Protein AF-A0A842KNV4-F1 (afdb_monomer)

Solvent-accessible surface area (backbone atoms only — not comparable to full-atom values): 6464 Å² total; per-residue (Å²): 133,61,66,67,59,55,50,49,50,50,58,54,51,69,73,67,73,81,67,71,77,68,59,54,61,61,69,71,48,55,63,66,62,32,48,55,52,33,52,53,41,50,54,53,61,73,66,63,83,58,53,73,68,56,47,50,53,46,47,54,51,35,55,53,31,52,51,44,41,50,55,50,51,54,52,51,51,52,53,52,53,51,53,40,59,73,71,71,67,80,82,81,77,80,84,79,83,80,84,78,78,92,76,79,133

Mean predicted aligned error: 15.08 Å

Sequence (105 aa):
MSLKRYLLIIIRRKKMDVSSNVENVYQSLTFENALEKLESLVEKLEKGNLTLDESLEVFEEGMKLARVCSNKLSKAESRIEQLIVENGEIRTKPFTEGQFNDGKF

Radius of gyration: 23.05 Å; Cα contacts (8 Å, |Δi|>4): 34; chains: 1; bounding box: 42×74×46 Å

Structure (mmCIF, N/CA/C/O backbone):
data_AF-A0A842KNV4-F1
#
_entry.id   AF-A0A842KNV4-F1
#
loop_
_atom_site.group_PDB
_atom_site.id
_atom_site.type_symbol
_atom_site.label_atom_id
_atom_site.label_alt_id
_atom_site.label_comp_id
_atom_site.label_asym_id
_atom_site.label_entity_id
_atom_site.label_seq_id
_atom_site.pdbx_PDB_ins_code
_atom_site.Cartn_x
_atom_site.Cartn_y
_atom_site.Cartn_z
_atom_site.occupancy
_atom_site.B_iso_or_equiv
_atom_site.auth_seq_id
_atom_site.auth_comp_id
_atom_site.auth_asym_id
_atom_site.auth_atom_id
_atom_site.pdbx_PDB_model_num
ATOM 1 N N . MET A 1 1 ? -20.739 32.586 -26.142 1.00 50.94 1 MET A N 1
ATOM 2 C CA . MET A 1 1 ? -19.904 31.869 -25.149 1.00 50.94 1 MET A CA 1
ATOM 3 C C . MET A 1 1 ? -20.803 31.450 -23.993 1.00 50.94 1 MET A C 1
ATOM 5 O O . MET A 1 1 ? -21.134 32.275 -23.157 1.00 50.94 1 MET A O 1
ATOM 9 N N . SER A 1 2 ? -21.332 30.224 -24.025 1.00 64.81 2 SER A N 1
ATOM 10 C CA . SER A 1 2 ? -22.411 29.811 -23.116 1.00 64.81 2 SER A CA 1
ATOM 11 C C . SER A 1 2 ? -21.911 29.690 -21.674 1.00 64.81 2 SER A C 1
ATOM 13 O O . SER A 1 2 ? -20.877 29.065 -21.437 1.00 64.81 2 SER A O 1
ATOM 15 N N . LEU A 1 3 ? -22.679 30.229 -20.722 1.00 69.81 3 LEU A N 1
ATOM 16 C CA . LEU A 1 3 ? -22.502 30.078 -19.270 1.00 69.81 3 LEU A CA 1
ATOM 17 C C . LEU A 1 3 ? -22.264 28.617 -18.849 1.00 69.81 3 LEU A C 1
ATOM 19 O O . LEU A 1 3 ? -21.548 28.368 -17.885 1.00 69.81 3 LEU A O 1
ATOM 23 N N . LYS A 1 4 ? -22.758 27.646 -19.634 1.00 71.25 4 LYS A N 1
ATOM 24 C CA . LYS A 1 4 ? -22.460 26.215 -19.472 1.00 71.25 4 LYS A CA 1
ATOM 25 C C . LYS A 1 4 ? -20.958 25.901 -19.494 1.00 71.25 4 LYS A C 1
ATOM 27 O O . LYS A 1 4 ? -20.518 25.055 -18.727 1.00 71.25 4 LYS A O 1
ATOM 32 N N . ARG A 1 5 ? -20.158 26.596 -20.315 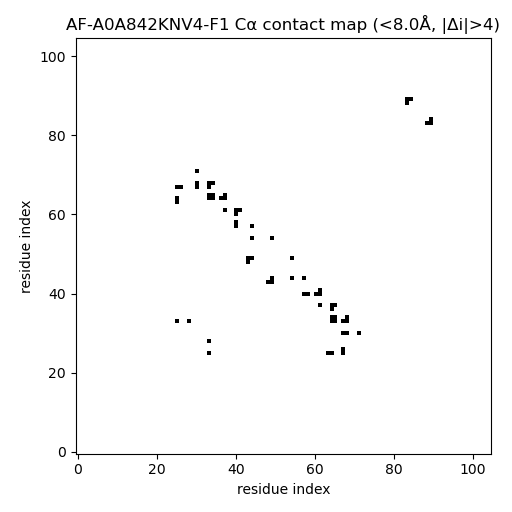1.00 80.38 5 ARG A N 1
ATOM 33 C CA . ARG A 1 5 ? -18.694 26.425 -20.389 1.00 80.38 5 ARG A CA 1
ATOM 34 C C . ARG A 1 5 ? -18.003 27.007 -19.153 1.00 80.38 5 ARG A C 1
ATOM 36 O O . ARG A 1 5 ? -17.055 26.410 -18.662 1.00 80.38 5 ARG A O 1
ATOM 43 N N . TYR A 1 6 ? -18.518 28.116 -18.617 1.00 77.25 6 TYR A N 1
ATOM 44 C CA . TYR A 1 6 ? -18.008 28.741 -17.392 1.00 77.25 6 TYR A CA 1
ATOM 45 C C . TYR A 1 6 ? -18.324 27.891 -16.151 1.00 77.25 6 TYR A C 1
ATOM 47 O O . TYR A 1 6 ? -17.446 27.649 -15.328 1.00 77.25 6 TYR A O 1
ATOM 55 N N . LEU A 1 7 ? -1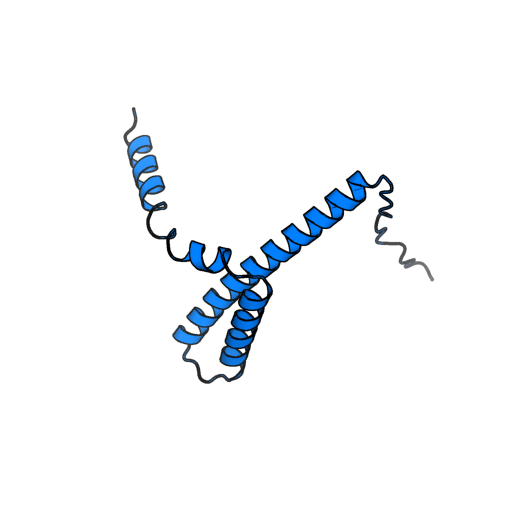9.536 27.330 -16.076 1.00 77.06 7 LEU A N 1
ATOM 56 C CA . LEU A 1 7 ? -19.933 26.368 -15.041 1.00 77.06 7 LEU A CA 1
ATOM 57 C C . LEU A 1 7 ? -19.126 25.065 -15.119 1.00 77.06 7 LEU A C 1
ATOM 59 O O . LEU A 1 7 ? -18.668 24.584 -14.090 1.00 77.06 7 LEU A O 1
ATOM 63 N N . LEU A 1 8 ? -18.872 24.534 -16.321 1.00 73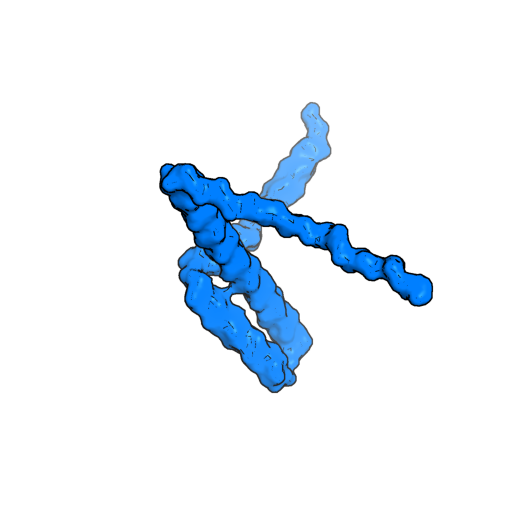.12 8 LEU A N 1
ATOM 64 C CA . LEU A 1 8 ? -17.989 23.376 -16.514 1.00 73.12 8 LEU A CA 1
ATOM 65 C C . LEU A 1 8 ? -16.554 23.662 -16.062 1.00 73.12 8 LEU A C 1
ATOM 67 O O . LEU A 1 8 ? -15.944 22.799 -15.441 1.00 73.12 8 LEU A O 1
ATOM 71 N N . ILE A 1 9 ? -16.026 24.862 -16.321 1.00 74.62 9 ILE A N 1
ATOM 72 C CA . ILE A 1 9 ? -14.704 25.271 -15.833 1.00 74.62 9 ILE A CA 1
ATOM 73 C C . ILE A 1 9 ? -14.709 25.362 -14.305 1.00 74.62 9 ILE A C 1
ATOM 75 O O . ILE A 1 9 ? -13.817 24.797 -13.692 1.00 74.62 9 ILE A O 1
ATOM 79 N N . ILE A 1 10 ? -15.709 25.983 -13.672 1.00 72.81 10 ILE A N 1
ATOM 80 C CA . ILE A 1 10 ? -15.779 26.098 -12.202 1.00 72.81 10 ILE A CA 1
ATOM 81 C C . ILE A 1 10 ? -15.931 24.723 -11.537 1.00 72.81 10 ILE A C 1
ATOM 83 O O . ILE A 1 10 ? -15.213 24.429 -10.583 1.00 72.81 10 ILE A O 1
ATOM 87 N N . ILE A 1 11 ? -16.807 23.856 -12.055 1.00 66.00 11 ILE A N 1
ATOM 88 C CA . ILE A 1 11 ? -17.004 22.494 -11.533 1.00 66.00 11 ILE A CA 1
ATOM 89 C C . ILE A 1 11 ? -15.729 21.659 -11.722 1.00 66.00 11 ILE A C 1
ATOM 91 O O . ILE A 1 11 ? -15.324 20.938 -10.813 1.00 66.00 11 ILE A O 1
ATOM 95 N N . ARG A 1 12 ? -15.045 21.795 -12.866 1.00 70.44 12 ARG A N 1
ATOM 96 C CA . ARG A 1 12 ? -13.778 21.103 -13.148 1.00 70.44 12 ARG A CA 1
ATOM 97 C C . ARG A 1 12 ? -12.602 21.664 -12.338 1.00 70.44 12 ARG A C 1
ATOM 99 O O . ARG A 1 12 ? -11.726 20.893 -11.975 1.00 70.44 12 ARG A O 1
ATOM 106 N N . ARG A 1 13 ? -12.603 22.961 -12.003 1.00 62.22 13 ARG A N 1
ATOM 107 C CA . ARG A 1 13 ? -11.566 23.635 -11.198 1.00 62.22 13 ARG A CA 1
ATOM 108 C C . ARG A 1 13 ? -11.731 23.365 -9.698 1.00 62.22 13 ARG A C 1
ATOM 110 O O . ARG A 1 13 ? -10.740 23.134 -9.023 1.00 62.22 13 ARG A O 1
ATOM 117 N N . LYS A 1 14 ? -12.968 23.293 -9.185 1.00 53.94 14 LYS A N 1
ATOM 118 C CA . LYS A 1 14 ? -13.253 22.952 -7.775 1.00 53.94 14 LYS A CA 1
ATOM 119 C C . LYS A 1 14 ? -12.950 21.482 -7.446 1.00 53.94 14 LYS A C 1
ATOM 121 O O . LYS A 1 14 ? -12.643 21.166 -6.305 1.00 53.94 14 LYS A O 1
ATOM 126 N N . LYS A 1 15 ? -12.967 20.598 -8.452 1.00 51.53 15 LYS A N 1
ATOM 127 C CA . LYS A 1 15 ? -12.544 19.191 -8.332 1.00 51.53 15 LYS A CA 1
ATOM 128 C C . LYS A 1 15 ? -11.014 18.999 -8.367 1.00 51.53 15 LYS A C 1
ATOM 130 O O . LYS A 1 15 ? -10.569 17.862 -8.284 1.00 51.53 15 LYS A O 1
ATOM 135 N N . MET A 1 16 ? -10.226 20.075 -8.508 1.00 51.28 16 MET A N 1
ATOM 136 C CA . MET A 1 16 ? -8.783 20.024 -8.802 1.00 51.28 16 MET A CA 1
ATOM 137 C C . MET A 1 16 ? -7.875 20.668 -7.736 1.00 51.28 16 MET A C 1
ATOM 139 O O . MET A 1 16 ? -6.700 20.847 -8.020 1.00 51.28 16 MET A O 1
ATOM 143 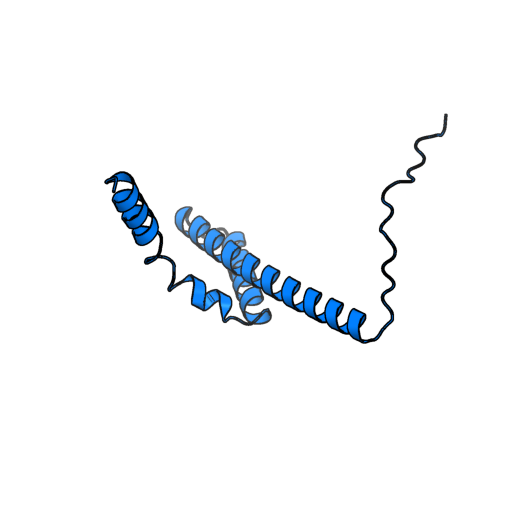N N . ASP A 1 17 ? -8.364 21.007 -6.533 1.00 43.09 17 ASP A N 1
ATOM 144 C CA . ASP A 1 17 ? -7.526 21.753 -5.561 1.00 43.09 17 ASP A CA 1
ATOM 145 C C . ASP A 1 17 ? -7.586 21.281 -4.094 1.00 43.09 17 ASP A C 1
ATOM 147 O O . ASP A 1 17 ? -6.960 21.883 -3.236 1.00 43.09 17 ASP A O 1
ATOM 151 N N . VAL A 1 18 ? -8.298 20.194 -3.763 1.00 49.16 18 VAL A N 1
ATOM 152 C CA . VAL A 1 18 ? -8.409 19.732 -2.353 1.00 49.16 18 VAL A CA 1
ATOM 153 C C . VAL A 1 18 ? -7.852 18.318 -2.118 1.00 49.16 18 VAL A C 1
ATOM 155 O O . VAL A 1 18 ? -7.661 17.915 -0.978 1.00 49.16 18 VAL A O 1
ATOM 158 N N . SER A 1 19 ? -7.499 17.575 -3.175 1.00 49.72 19 SER A N 1
ATOM 159 C CA . SER A 1 19 ? -6.992 16.191 -3.051 1.00 49.72 19 SER A CA 1
ATOM 160 C C . SER A 1 19 ? -5.464 16.060 -3.175 1.00 49.72 19 SER A C 1
ATOM 162 O O . SER A 1 19 ? -4.906 14.997 -2.923 1.00 49.72 19 SER A O 1
ATOM 164 N N . SER A 1 20 ? -4.761 17.127 -3.566 1.00 50.44 20 SER A N 1
ATOM 165 C CA . SER A 1 20 ? -3.389 17.049 -4.094 1.00 50.44 20 SER A CA 1
ATOM 166 C C . SER A 1 20 ? -2.267 16.996 -3.048 1.00 50.44 20 SER A C 1
ATOM 168 O O . SER A 1 20 ? -1.140 16.672 -3.416 1.00 50.44 20 SER A O 1
ATOM 170 N N . ASN A 1 21 ? -2.533 17.260 -1.762 1.00 50.16 21 ASN A N 1
ATOM 171 C CA . ASN A 1 21 ? -1.468 17.291 -0.745 1.00 50.16 21 ASN A CA 1
ATOM 172 C C . ASN A 1 21 ? -1.304 15.970 0.038 1.00 50.16 21 ASN A C 1
ATOM 174 O O . ASN A 1 21 ? -0.220 15.684 0.534 1.00 50.16 21 ASN A O 1
ATOM 178 N N . VAL A 1 22 ? -2.347 15.130 0.115 1.00 54.25 22 VAL A N 1
ATOM 179 C CA . VAL A 1 22 ? -2.307 13.850 0.859 1.00 54.25 22 VAL A CA 1
ATOM 180 C C . VAL A 1 22 ? -1.815 12.693 -0.023 1.00 54.25 22 VAL A C 1
ATOM 182 O O . VAL A 1 22 ? -1.095 11.817 0.446 1.00 54.25 22 VAL A O 1
ATOM 185 N N . GLU A 1 23 ? -2.116 12.707 -1.326 1.00 55.09 23 GLU A N 1
ATOM 186 C CA . GLU A 1 23 ? -1.664 11.669 -2.272 1.00 55.09 23 GLU A CA 1
ATOM 187 C C . GLU A 1 23 ? -0.139 11.662 -2.489 1.00 55.09 23 GLU A C 1
ATOM 189 O O . GLU A 1 23 ? 0.442 10.615 -2.780 1.00 55.09 23 GLU A O 1
ATOM 194 N N . ASN A 1 24 ? 0.529 12.808 -2.316 1.00 59.97 24 ASN A N 1
ATOM 195 C CA . ASN A 1 24 ? 1.954 12.963 -2.614 1.00 59.97 24 ASN A CA 1
ATOM 196 C C . ASN A 1 24 ? 2.863 12.195 -1.632 1.00 59.97 24 ASN A C 1
ATOM 198 O O . ASN A 1 24 ? 3.884 11.640 -2.037 1.00 59.97 24 ASN A O 1
ATOM 202 N N . VAL A 1 25 ? 2.454 12.079 -0.363 1.00 69.06 25 VAL A N 1
ATOM 203 C CA . VAL A 1 25 ? 3.237 11.399 0.686 1.00 69.06 25 VAL A CA 1
ATOM 204 C C . VAL A 1 25 ? 3.302 9.889 0.454 1.00 69.06 25 VAL A C 1
ATOM 206 O O . VAL A 1 25 ? 4.340 9.270 0.660 1.00 69.06 25 VAL A O 1
ATOM 209 N N . TYR A 1 26 ? 2.217 9.276 -0.021 1.00 73.19 26 TYR A N 1
ATOM 210 C CA . TYR A 1 26 ? 2.189 7.833 -0.272 1.00 73.19 26 TYR A CA 1
ATOM 211 C C . TYR A 1 26 ? 3.008 7.445 -1.511 1.00 73.19 26 TYR A C 1
ATOM 213 O O . TYR A 1 26 ? 3.604 6.372 -1.547 1.00 73.19 26 TYR A O 1
ATOM 221 N N . GLN A 1 27 ? 3.096 8.326 -2.512 1.00 75.56 27 GLN A N 1
ATOM 222 C CA . GLN A 1 27 ? 3.887 8.075 -3.724 1.00 75.56 27 GLN A CA 1
ATOM 223 C C . GLN A 1 27 ? 5.404 8.135 -3.480 1.00 75.56 27 GLN A C 1
ATOM 225 O O . GLN A 1 27 ? 6.159 7.489 -4.214 1.00 75.56 27 GLN A O 1
ATOM 230 N N . SER A 1 28 ? 5.854 8.874 -2.459 1.00 81.75 28 SER A N 1
ATOM 231 C CA . SER A 1 28 ? 7.275 9.026 -2.120 1.00 81.75 28 SER A CA 1
ATOM 232 C C . SER A 1 28 ? 7.838 7.908 -1.236 1.00 81.75 28 SER A C 1
ATOM 234 O O . SER A 1 28 ? 9.058 7.781 -1.136 1.00 81.75 28 SER A O 1
ATOM 236 N N . LEU A 1 29 ? 6.988 7.065 -0.636 1.00 90.12 29 LEU A N 1
ATOM 237 C CA . LEU A 1 29 ? 7.429 5.903 0.146 1.00 90.12 29 LEU A CA 1
ATOM 238 C C . LEU A 1 29 ? 8.248 4.934 -0.714 1.00 90.12 29 LEU A C 1
ATOM 240 O O . LEU A 1 29 ? 8.042 4.851 -1.923 1.00 90.12 29 LEU A O 1
ATOM 244 N N . THR A 1 30 ? 9.154 4.168 -0.109 1.00 94.25 30 THR A N 1
ATOM 245 C CA . THR A 1 30 ? 9.751 2.985 -0.753 1.00 94.25 30 THR A CA 1
ATOM 246 C C . THR A 1 30 ? 8.730 1.843 -0.811 1.00 94.25 30 THR A C 1
ATOM 248 O O . THR A 1 30 ? 7.629 1.967 -0.270 1.00 94.25 30 THR A O 1
ATOM 251 N N . PHE A 1 31 ? 9.041 0.756 -1.522 1.00 93.25 31 PHE A N 1
ATOM 252 C CA . PHE A 1 31 ? 8.141 -0.402 -1.565 1.00 93.25 31 PHE A CA 1
ATOM 253 C C . PHE A 1 31 ? 8.025 -1.045 -0.179 1.00 93.25 31 PHE A C 1
ATOM 255 O O . PHE A 1 31 ? 6.922 -1.276 0.304 1.00 93.25 31 PHE A O 1
ATOM 262 N N . GLU A 1 32 ? 9.164 -1.224 0.479 1.00 96.12 32 GLU A N 1
ATOM 263 C CA . GLU A 1 32 ? 9.326 -1.850 1.787 1.00 96.12 32 GLU A CA 1
ATOM 264 C C . GLU A 1 32 ? 8.563 -1.067 2.858 1.00 96.12 32 GLU A C 1
ATOM 266 O O . GLU A 1 32 ? 7.752 -1.638 3.578 1.00 96.12 32 GLU A O 1
ATOM 271 N N . ASN A 1 33 ? 8.715 0.262 2.886 1.00 95.19 33 ASN A N 1
ATOM 272 C CA . ASN A 1 33 ? 8.012 1.108 3.852 1.00 95.19 33 ASN A CA 1
ATOM 273 C C . ASN A 1 33 ? 6.496 1.141 3.604 1.00 95.19 33 ASN A C 1
ATOM 275 O O . ASN A 1 33 ? 5.717 1.329 4.537 1.00 95.19 33 ASN A O 1
ATOM 279 N N . ALA A 1 34 ? 6.058 1.041 2.345 1.00 94.50 34 ALA A N 1
ATOM 280 C CA . ALA A 1 34 ? 4.633 0.984 2.029 1.00 94.50 34 ALA A CA 1
ATOM 281 C C . ALA A 1 34 ? 4.026 -0.365 2.445 1.00 94.50 34 ALA A C 1
ATOM 283 O O . ALA A 1 34 ? 2.911 -0.388 2.967 1.00 94.50 34 ALA A O 1
ATOM 284 N N . LEU A 1 35 ? 4.772 -1.457 2.255 1.00 95.88 35 LEU A N 1
ATOM 285 C CA . LEU A 1 35 ? 4.375 -2.802 2.658 1.00 95.88 35 LEU A CA 1
ATOM 286 C C . LEU A 1 35 ? 4.290 -2.930 4.183 1.00 95.88 35 LEU A C 1
ATOM 288 O O . LEU A 1 35 ? 3.248 -3.330 4.685 1.00 95.88 35 LEU A O 1
ATOM 292 N N . GLU A 1 36 ? 5.314 -2.487 4.915 1.00 97.12 36 GLU A N 1
ATOM 293 C CA . GLU A 1 36 ? 5.337 -2.524 6.386 1.00 97.12 36 GLU A CA 1
ATOM 294 C C . GLU A 1 36 ? 4.149 -1.756 6.993 1.00 97.12 36 GLU A C 1
ATOM 296 O O . GLU A 1 36 ? 3.466 -2.222 7.907 1.00 97.12 36 GLU A O 1
ATOM 301 N N . LYS A 1 37 ? 3.840 -0.573 6.443 1.00 95.38 37 LYS A N 1
ATOM 302 C CA . LYS A 1 37 ? 2.659 0.192 6.864 1.00 95.38 37 LYS A CA 1
ATOM 303 C C . LYS A 1 37 ? 1.360 -0.554 6.577 1.00 95.38 37 LYS A C 1
ATOM 305 O O . LYS A 1 37 ? 0.467 -0.535 7.419 1.00 95.38 37 LYS A O 1
ATOM 310 N N . LEU A 1 38 ? 1.242 -1.185 5.409 1.00 95.06 38 LEU A N 1
ATOM 311 C CA . LEU A 1 38 ? 0.057 -1.955 5.042 1.00 95.06 38 LEU A CA 1
ATOM 312 C C . LEU A 1 38 ? -0.142 -3.144 5.989 1.00 95.06 38 LEU A C 1
ATOM 314 O O . LEU A 1 38 ? -1.251 -3.340 6.477 1.00 95.06 38 LEU A O 1
ATOM 318 N N . GLU A 1 39 ? 0.923 -3.880 6.298 1.00 96.31 39 GLU A N 1
ATOM 319 C CA . GLU A 1 39 ? 0.907 -4.991 7.257 1.00 96.31 39 GLU A CA 1
ATOM 320 C C . GLU A 1 39 ? 0.443 -4.523 8.641 1.00 96.31 39 GLU A C 1
ATOM 322 O O . GLU A 1 39 ? -0.439 -5.138 9.237 1.00 96.31 39 GLU A O 1
ATOM 327 N N . SER A 1 40 ? 0.936 -3.373 9.112 1.00 95.62 40 SER A N 1
ATOM 328 C CA . SER A 1 40 ? 0.490 -2.790 10.382 1.00 95.62 40 SER A CA 1
ATOM 329 C C . SER A 1 40 ? -1.001 -2.424 10.387 1.00 95.62 40 SER A C 1
ATOM 331 O O . SER A 1 40 ? -1.677 -2.586 11.405 1.00 95.62 40 SER A O 1
ATOM 333 N N . LEU A 1 41 ? -1.544 -1.930 9.269 1.00 94.94 41 LEU A N 1
ATOM 334 C CA . LEU A 1 41 ? -2.976 -1.630 9.159 1.00 94.94 41 LEU A CA 1
ATOM 335 C C . LEU A 1 41 ? -3.823 -2.905 9.149 1.00 94.94 41 LEU A C 1
ATOM 337 O O . LEU A 1 41 ? -4.852 -2.948 9.821 1.00 94.94 41 LEU A O 1
ATOM 341 N N . VAL A 1 42 ? -3.379 -3.947 8.442 1.00 94.19 42 VAL A N 1
ATOM 342 C CA . VAL A 1 42 ? -4.040 -5.260 8.452 1.00 94.19 42 VAL A CA 1
ATOM 343 C C . VAL A 1 42 ? -4.054 -5.833 9.867 1.00 94.19 42 VAL A C 1
ATOM 345 O O . VAL A 1 42 ? -5.116 -6.205 10.356 1.00 94.19 42 VAL A O 1
ATOM 348 N N . GLU A 1 43 ? -2.927 -5.787 10.579 1.00 94.50 43 GLU A N 1
ATOM 349 C CA . GLU A 1 43 ? -2.841 -6.258 11.964 1.00 94.50 43 GLU A CA 1
ATOM 350 C C . GLU A 1 43 ? -3.818 -5.504 12.891 1.00 94.50 43 GLU A C 1
ATOM 352 O O . GLU A 1 43 ? -4.420 -6.086 13.795 1.00 94.50 43 GLU A O 1
ATOM 357 N N . LYS A 1 44 ? -4.018 -4.196 12.671 1.00 92.00 44 LYS A N 1
ATOM 358 C CA . LYS A 1 44 ? -5.011 -3.405 13.421 1.00 92.00 44 LYS A CA 1
ATOM 359 C C . LYS A 1 44 ? -6.448 -3.831 13.121 1.00 92.00 44 LYS A C 1
ATOM 361 O O . LYS A 1 44 ? -7.245 -3.894 14.055 1.00 92.00 44 LYS A O 1
ATOM 366 N N . LEU A 1 45 ? -6.772 -4.125 11.860 1.00 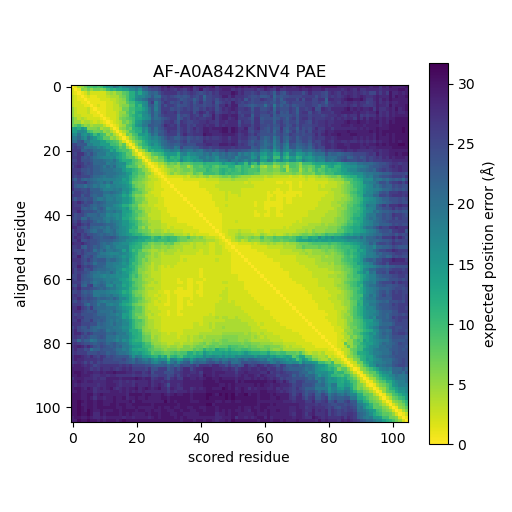91.06 45 LEU A N 1
ATOM 367 C CA . LEU A 1 45 ? -8.093 -4.632 11.471 1.00 91.06 45 LEU A CA 1
ATOM 368 C C . LEU A 1 45 ? -8.356 -6.009 12.090 1.00 91.06 45 LEU A C 1
ATOM 370 O O . LEU A 1 45 ? -9.433 -6.243 12.633 1.00 91.06 45 LEU A O 1
ATOM 374 N N . GLU A 1 46 ? -7.360 -6.895 12.074 1.00 91.75 46 GLU A N 1
ATOM 375 C CA . GLU A 1 46 ? -7.469 -8.252 12.622 1.00 91.75 46 GLU 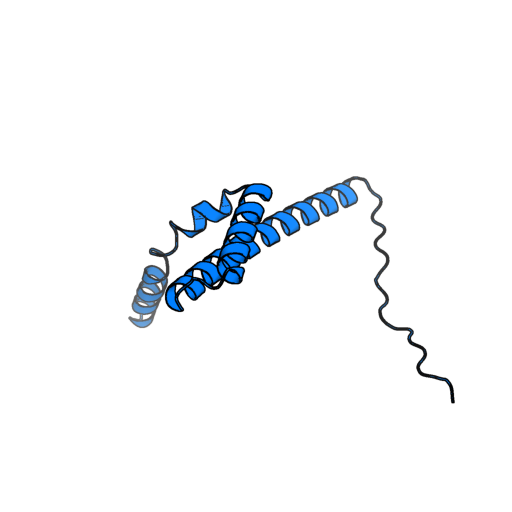A CA 1
ATOM 376 C C . GLU A 1 46 ? -7.616 -8.274 14.148 1.00 91.75 46 GLU A C 1
ATOM 378 O O . GLU A 1 46 ? -8.299 -9.143 14.690 1.00 91.75 46 GLU A O 1
ATOM 383 N N . LYS A 1 47 ? -7.035 -7.294 14.854 1.00 92.38 47 LYS A N 1
ATOM 384 C CA . LYS A 1 47 ? -7.201 -7.146 16.311 1.00 92.38 47 LYS A CA 1
ATOM 385 C C . LYS A 1 47 ? -8.642 -6.849 16.731 1.00 92.38 47 LYS A C 1
ATOM 387 O O . LYS A 1 47 ? -8.972 -7.085 17.888 1.00 92.38 47 LYS A O 1
ATOM 392 N N . GLY A 1 48 ? -9.485 -6.323 15.837 1.00 85.62 48 GLY A N 1
ATOM 393 C CA . GLY A 1 48 ? -10.928 -6.174 16.070 1.00 85.62 48 GLY A CA 1
ATOM 394 C C . GLY A 1 48 ? -11.342 -5.156 17.143 1.00 85.62 48 GLY A C 1
ATOM 395 O O . GLY A 1 48 ? -12.511 -5.108 17.510 1.00 85.62 48 GLY A O 1
ATOM 396 N N . ASN A 1 49 ? -10.416 -4.326 17.633 1.00 90.62 49 ASN A N 1
ATOM 397 C CA . ASN A 1 49 ? -10.672 -3.316 18.672 1.00 90.62 49 ASN A CA 1
ATOM 398 C C . ASN A 1 49 ? -10.980 -1.919 18.099 1.00 90.62 49 ASN A C 1
ATOM 400 O O . ASN A 1 49 ? -10.812 -0.921 18.796 1.00 90.62 49 ASN A O 1
ATOM 404 N N . LEU A 1 50 ? -11.382 -1.845 16.829 1.00 92.12 50 LEU A N 1
ATOM 405 C CA . LEU A 1 50 ? -11.696 -0.600 16.133 1.00 92.12 50 LEU A CA 1
ATOM 406 C C . LEU A 1 50 ? -13.208 -0.387 16.092 1.00 92.12 50 LEU A C 1
ATOM 408 O O . LEU A 1 50 ? -13.986 -1.323 15.902 1.00 92.12 50 LEU A O 1
ATOM 412 N N . THR A 1 51 ? -13.628 0.864 16.219 1.00 95.50 51 THR A N 1
ATOM 413 C CA . THR A 1 51 ? -14.988 1.272 15.866 1.00 95.50 51 THR A CA 1
ATOM 414 C C . THR A 1 51 ? -15.216 1.140 14.356 1.00 95.50 51 THR A C 1
ATOM 416 O O . THR A 1 51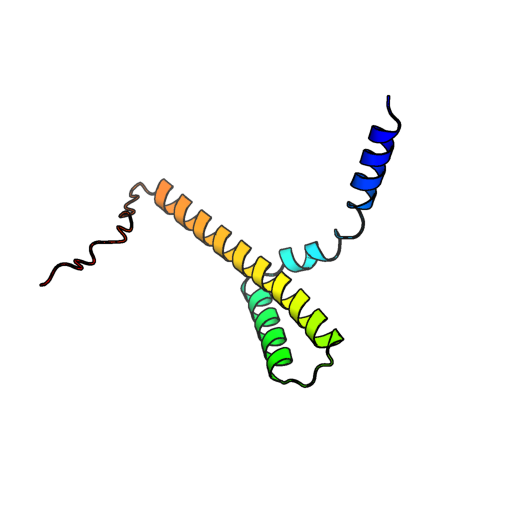 ? -14.281 0.948 13.574 1.00 95.50 51 THR A O 1
ATOM 419 N N . LEU A 1 52 ? -16.475 1.229 13.918 1.00 92.94 52 LEU A N 1
ATOM 420 C CA . LEU A 1 52 ? -16.812 1.164 12.494 1.00 92.94 52 LEU A CA 1
ATOM 421 C C . LEU A 1 52 ? -16.113 2.272 11.691 1.00 92.94 52 LEU A C 1
ATOM 423 O O . LEU A 1 52 ? -15.543 1.985 10.642 1.00 92.94 52 LEU A O 1
ATOM 427 N N . ASP A 1 53 ? -16.124 3.503 12.202 1.00 93.94 53 ASP A N 1
ATOM 428 C CA . ASP A 1 53 ? -15.511 4.652 11.529 1.00 93.94 53 ASP A CA 1
ATOM 429 C C . ASP A 1 53 ? -13.988 4.481 11.425 1.00 93.94 53 ASP A C 1
ATOM 431 O O . ASP A 1 53 ? -13.426 4.607 10.339 1.00 93.94 53 ASP A O 1
ATOM 435 N N . GLU A 1 54 ? -13.323 4.065 12.507 1.00 92.81 54 GLU A N 1
ATOM 436 C CA . GLU A 1 54 ? -11.882 3.769 12.491 1.00 92.81 54 GLU A CA 1
ATOM 437 C C . GLU A 1 54 ? -11.539 2.612 11.541 1.00 92.81 54 GLU A C 1
ATOM 439 O O . GLU A 1 54 ? -10.527 2.649 10.842 1.00 92.81 54 GLU A O 1
ATOM 444 N N . SER A 1 55 ? -12.388 1.583 11.477 1.00 93.06 55 SER A N 1
ATOM 445 C CA . SER A 1 55 ? -12.199 0.457 10.554 1.00 93.06 55 SER A CA 1
ATOM 446 C C . SER A 1 55 ? -12.274 0.911 9.095 1.00 93.06 55 SER A C 1
ATOM 448 O O . SER A 1 55 ? -11.500 0.438 8.262 1.00 93.06 55 SER A O 1
ATOM 450 N N . LEU A 1 56 ? -13.179 1.846 8.781 1.00 94.31 56 LEU A N 1
ATOM 451 C CA . LEU A 1 56 ? -13.299 2.433 7.447 1.00 94.31 56 LEU A CA 1
ATOM 452 C C . LEU A 1 56 ? -12.078 3.290 7.100 1.00 94.31 56 LEU A C 1
ATOM 454 O O . LEU A 1 56 ? -11.548 3.161 5.997 1.00 94.31 56 LEU A O 1
ATOM 458 N N . GLU A 1 57 ? -11.584 4.102 8.035 1.00 94.19 57 GLU A N 1
ATOM 459 C CA . GLU A 1 57 ? -10.373 4.907 7.832 1.00 94.19 57 GLU A CA 1
ATOM 460 C C . GLU A 1 57 ? -9.139 4.032 7.567 1.00 94.19 57 GLU A C 1
ATOM 462 O O . GLU A 1 57 ? -8.412 4.245 6.590 1.00 94.19 57 GLU A O 1
ATOM 467 N N . VAL A 1 58 ? -8.932 3.000 8.391 1.00 93.38 58 VAL A N 1
ATOM 468 C CA . VAL A 1 58 ? -7.827 2.042 8.239 1.00 93.38 58 VAL A CA 1
ATOM 469 C C . VAL A 1 58 ? -7.928 1.296 6.907 1.00 93.38 58 VAL A C 1
ATOM 471 O O . VAL A 1 58 ? -6.920 1.106 6.222 1.00 93.38 58 VAL A O 1
ATOM 474 N N . PHE A 1 59 ? -9.138 0.913 6.496 1.00 91.19 59 PHE A N 1
ATOM 475 C CA . PHE A 1 59 ? -9.371 0.273 5.205 1.00 91.19 59 PHE A CA 1
ATOM 476 C C . PHE A 1 59 ? -9.038 1.200 4.026 1.00 91.19 59 PHE A C 1
ATOM 478 O O . PHE A 1 59 ? -8.345 0.790 3.090 1.00 91.19 59 PHE A O 1
ATOM 485 N N . GLU A 1 60 ? -9.487 2.457 4.059 1.00 93.12 60 GLU A N 1
ATOM 486 C CA . GLU A 1 60 ? -9.176 3.437 3.015 1.00 93.12 60 GLU A CA 1
ATOM 487 C C . GLU A 1 60 ? -7.670 3.687 2.887 1.00 93.12 60 GLU A C 1
ATOM 489 O O . GLU A 1 60 ? -7.145 3.789 1.771 1.00 93.12 60 GLU A O 1
ATOM 494 N N . GLU A 1 61 ? -6.962 3.780 4.013 1.00 93.38 61 GLU A N 1
ATOM 495 C CA . GLU A 1 61 ? -5.509 3.925 4.018 1.00 93.38 61 GLU A CA 1
ATOM 496 C C . GLU A 1 61 ? -4.813 2.672 3.467 1.00 93.38 61 GLU A C 1
ATOM 498 O O . GLU A 1 61 ? -3.942 2.781 2.596 1.00 93.38 61 GLU A O 1
ATOM 503 N N . GLY A 1 62 ? -5.254 1.483 3.884 1.00 94.12 62 GLY A N 1
ATOM 504 C CA . GLY A 1 62 ? -4.752 0.210 3.369 1.00 94.12 62 GLY A CA 1
ATOM 505 C C . GLY A 1 62 ? -4.905 0.105 1.850 1.00 94.12 62 GLY A C 1
ATOM 506 O O . GLY A 1 62 ? -3.957 -0.241 1.144 1.00 94.12 62 GLY A O 1
ATOM 507 N N . MET A 1 63 ? -6.054 0.518 1.308 1.00 94.06 63 MET A N 1
ATOM 508 C CA . MET A 1 63 ? -6.294 0.553 -0.139 1.00 94.06 63 MET A CA 1
ATOM 509 C C . MET A 1 63 ? -5.346 1.505 -0.882 1.00 94.06 63 MET A C 1
ATOM 511 O O . MET A 1 63 ? -4.924 1.210 -2.006 1.00 94.06 63 MET A O 1
ATOM 515 N N . LYS A 1 64 ? -4.988 2.648 -0.283 1.00 92.88 64 LYS A N 1
ATOM 516 C CA . LYS A 1 64 ? -4.009 3.580 -0.869 1.00 92.88 64 LYS A CA 1
ATOM 517 C C . LYS A 1 64 ? -2.614 2.956 -0.895 1.00 92.88 64 LYS A C 1
ATOM 519 O O . LYS A 1 64 ? -1.967 2.992 -1.941 1.00 92.88 64 LYS A O 1
ATOM 524 N N . LEU A 1 65 ? -2.175 2.346 0.205 1.00 94.38 65 LEU A N 1
ATOM 525 C CA . LEU A 1 65 ? -0.873 1.676 0.294 1.00 94.38 65 LEU A CA 1
ATOM 526 C C . LEU A 1 65 ? -0.774 0.486 -0.668 1.00 94.38 65 LEU A C 1
ATOM 528 O O . LEU A 1 65 ? 0.200 0.394 -1.413 1.00 94.38 65 LEU A O 1
ATOM 532 N N . ALA A 1 66 ? -1.814 -0.346 -0.759 1.00 93.06 66 ALA A N 1
ATOM 533 C CA . ALA A 1 66 ? -1.867 -1.460 -1.706 1.00 93.06 66 ALA A CA 1
ATOM 534 C C . ALA A 1 66 ? -1.691 -0.992 -3.163 1.00 93.06 66 ALA A C 1
ATOM 536 O O . ALA A 1 66 ? -0.923 -1.582 -3.928 1.00 93.06 66 ALA A O 1
ATOM 537 N N . ARG A 1 67 ? -2.331 0.125 -3.543 1.00 92.94 67 ARG A N 1
ATOM 538 C CA . ARG A 1 67 ? -2.133 0.746 -4.866 1.00 92.94 67 ARG A CA 1
ATOM 539 C C . ARG A 1 67 ? -0.699 1.228 -5.069 1.00 92.94 67 ARG A C 1
ATOM 541 O O . ARG A 1 67 ? -0.165 1.085 -6.165 1.00 92.94 67 ARG A O 1
ATOM 548 N N . VAL A 1 68 ? -0.064 1.803 -4.049 1.00 92.06 68 VAL A N 1
ATOM 549 C CA . VAL A 1 68 ? 1.349 2.214 -4.126 1.00 92.06 68 VAL A CA 1
ATOM 550 C C . VAL A 1 68 ? 2.257 1.008 -4.348 1.00 92.06 68 VAL A C 1
ATOM 552 O O . VAL A 1 68 ? 3.093 1.054 -5.252 1.00 92.06 68 VAL A O 1
ATOM 555 N N . CYS A 1 69 ? 2.078 -0.067 -3.578 1.00 94.00 69 CYS A N 1
ATOM 556 C CA . CYS A 1 69 ? 2.843 -1.304 -3.725 1.00 94.00 69 CYS A CA 1
ATOM 557 C C . CYS A 1 69 ? 2.690 -1.886 -5.134 1.00 94.00 69 CYS A C 1
ATOM 559 O O . CYS A 1 69 ? 3.693 -2.111 -5.810 1.00 94.00 69 CYS A O 1
ATOM 561 N N . SER A 1 70 ? 1.450 -2.029 -5.615 1.00 93.31 70 SER A N 1
ATOM 562 C CA . SER A 1 70 ? 1.159 -2.513 -6.970 1.00 93.31 70 SER A CA 1
ATOM 563 C C . SER A 1 70 ? 1.836 -1.655 -8.044 1.00 93.31 70 SER A C 1
ATOM 565 O O . SER A 1 70 ? 2.564 -2.180 -8.880 1.00 93.31 70 SER A O 1
ATOM 567 N N . ASN A 1 71 ? 1.709 -0.327 -7.967 1.00 92.88 71 ASN A N 1
ATOM 568 C CA . ASN A 1 71 ? 2.344 0.580 -8.926 1.00 92.88 71 ASN A CA 1
ATOM 569 C C . ASN A 1 71 ? 3.875 0.467 -8.940 1.00 92.88 71 ASN A C 1
ATOM 571 O O . ASN A 1 71 ? 4.500 0.660 -9.983 1.00 92.88 71 ASN A O 1
ATOM 575 N N . LYS A 1 72 ? 4.502 0.214 -7.787 1.00 92.12 72 LYS A N 1
ATOM 576 C CA . LYS A 1 72 ? 5.956 0.027 -7.704 1.00 92.12 72 LYS A CA 1
ATOM 577 C C . LYS A 1 72 ? 6.389 -1.299 -8.315 1.00 92.12 72 LYS A C 1
ATOM 579 O O . LYS A 1 72 ? 7.362 -1.299 -9.065 1.00 92.12 72 LYS A O 1
ATOM 584 N N . LEU A 1 73 ? 5.653 -2.378 -8.050 1.00 94.69 73 LEU A N 1
ATOM 585 C CA . LEU A 1 73 ? 5.906 -3.684 -8.659 1.00 94.69 73 LEU A CA 1
ATOM 586 C C . LEU A 1 73 ? 5.757 -3.623 -10.180 1.00 94.69 73 LEU A C 1
ATOM 588 O O . LEU A 1 73 ? 6.700 -3.973 -10.879 1.00 94.69 73 LEU A O 1
ATOM 592 N N . SER A 1 74 ? 4.675 -3.039 -10.702 1.00 93.19 74 SER A N 1
ATOM 593 C CA . SER A 1 74 ? 4.487 -2.899 -12.154 1.00 93.19 74 SER A CA 1
ATOM 594 C C . SER A 1 74 ? 5.590 -2.069 -12.823 1.00 93.19 74 SER A C 1
ATOM 596 O O . SER A 1 74 ? 6.010 -2.361 -13.941 1.00 93.19 74 SER A O 1
ATOM 598 N N . LYS A 1 75 ? 6.115 -1.040 -12.143 1.00 92.00 75 LYS A N 1
ATOM 599 C CA . LYS A 1 75 ? 7.279 -0.283 -12.640 1.00 92.00 75 LYS A CA 1
ATOM 600 C C . LYS A 1 75 ? 8.553 -1.128 -12.662 1.00 92.00 75 LYS A C 1
ATOM 602 O O . LYS A 1 75 ? 9.356 -0.977 -13.579 1.00 92.00 75 LYS A O 1
ATOM 607 N N . ALA A 1 76 ? 8.758 -1.977 -11.656 1.00 91.00 76 ALA A N 1
ATOM 608 C CA . ALA A 1 76 ? 9.900 -2.883 -11.609 1.00 91.00 76 ALA A CA 1
ATOM 609 C C . ALA A 1 76 ? 9.810 -3.950 -12.712 1.00 91.00 76 ALA A C 1
ATOM 611 O O . ALA A 1 76 ? 10.784 -4.145 -13.435 1.00 91.00 76 ALA A O 1
ATOM 612 N N . GLU A 1 77 ? 8.637 -4.560 -12.894 1.00 90.94 77 GLU A N 1
ATOM 613 C CA . GLU A 1 77 ? 8.342 -5.517 -13.969 1.00 90.94 77 GLU A CA 1
ATOM 614 C C . GLU A 1 77 ? 8.621 -4.912 -15.348 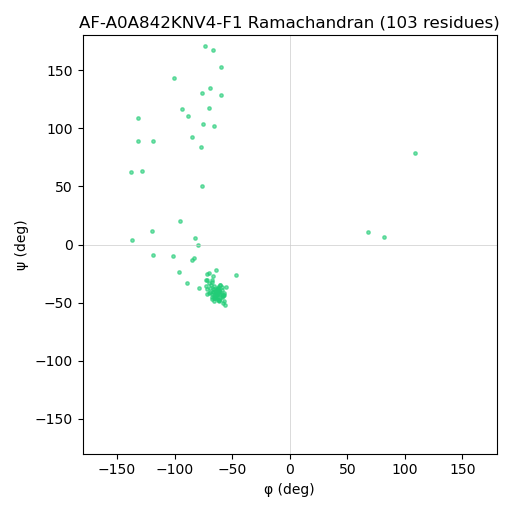1.00 90.94 77 GLU A C 1
ATOM 616 O O . GLU A 1 77 ? 9.423 -5.454 -16.104 1.00 90.94 77 GLU A O 1
ATOM 621 N N . SER A 1 78 ? 8.067 -3.728 -15.637 1.00 91.06 78 SER A N 1
ATOM 622 C CA . SER A 1 78 ? 8.291 -3.044 -16.916 1.00 91.06 78 SER A CA 1
ATOM 623 C C . SER A 1 78 ? 9.774 -2.766 -17.174 1.00 91.06 78 SER A C 1
ATOM 625 O O . SER A 1 78 ? 10.258 -2.940 -18.292 1.00 91.06 78 SER A O 1
ATOM 627 N N . ARG A 1 79 ? 10.533 -2.390 -16.137 1.00 87.75 79 ARG A N 1
ATOM 628 C CA . ARG A 1 79 ? 11.978 -2.168 -16.266 1.00 87.75 79 ARG A CA 1
ATOM 629 C C . ARG A 1 79 ? 12.731 -3.460 -16.588 1.00 87.75 79 ARG A C 1
ATOM 631 O O . ARG A 1 79 ? 13.675 -3.422 -17.370 1.00 87.75 79 ARG A O 1
ATOM 638 N N . ILE A 1 80 ? 12.335 -4.587 -15.997 1.00 85.88 80 ILE A N 1
ATOM 639 C CA . ILE A 1 80 ? 12.920 -5.901 -16.300 1.00 85.88 80 ILE A CA 1
ATOM 640 C C . ILE A 1 80 ? 12.614 -6.292 -17.749 1.00 85.88 80 ILE A C 1
ATOM 642 O O . ILE A 1 80 ? 13.525 -6.690 -18.472 1.00 85.88 80 ILE A O 1
ATOM 646 N N . GLU A 1 81 ? 11.368 -6.128 -18.195 1.00 84.00 81 GLU A N 1
ATOM 647 C CA . GLU A 1 81 ? 10.968 -6.408 -19.579 1.00 84.00 81 GLU A CA 1
ATOM 648 C C . GLU A 1 81 ? 11.784 -5.589 -20.585 1.00 84.00 81 GLU A C 1
ATOM 650 O O . GLU A 1 81 ? 12.291 -6.143 -21.560 1.00 84.00 81 GLU A O 1
ATOM 655 N N . GLN A 1 82 ? 11.981 -4.293 -20.323 1.00 81.38 82 GLN A N 1
ATOM 656 C CA . GLN A 1 82 ? 12.805 -3.427 -21.171 1.00 81.38 82 GLN A CA 1
ATOM 657 C C . GLN A 1 82 ? 14.260 -3.911 -21.262 1.00 81.38 82 GLN A C 1
ATOM 659 O O . GLN A 1 82 ? 14.810 -3.970 -22.358 1.00 81.38 82 GLN A O 1
ATOM 664 N N . LEU A 1 83 ? 14.867 -4.330 -20.146 1.00 78.62 83 LEU A N 1
ATOM 665 C CA . LEU A 1 83 ? 16.237 -4.862 -20.142 1.00 78.62 83 LEU A CA 1
ATOM 666 C C . LEU A 1 83 ? 16.363 -6.186 -20.919 1.00 78.62 83 LEU A C 1
ATOM 668 O O . LEU A 1 83 ? 17.370 -6.418 -21.585 1.00 78.62 83 LEU A O 1
ATOM 672 N N . ILE A 1 84 ? 15.347 -7.054 -20.862 1.00 77.44 84 ILE A N 1
ATOM 673 C CA . ILE A 1 84 ? 15.312 -8.307 -21.640 1.00 77.44 84 ILE A CA 1
ATOM 674 C C . ILE A 1 84 ? 15.208 -8.008 -23.142 1.00 77.44 84 ILE A C 1
ATOM 676 O O . ILE A 1 84 ? 15.884 -8.653 -23.945 1.00 77.44 84 ILE A O 1
ATOM 680 N N . VAL A 1 85 ? 14.392 -7.018 -23.522 1.00 69.56 85 VAL A N 1
ATOM 681 C CA . VAL A 1 85 ? 14.258 -6.556 -24.913 1.00 69.56 85 VAL A CA 1
ATOM 682 C C . VAL A 1 85 ? 15.591 -6.015 -25.441 1.00 69.56 85 VAL A C 1
ATOM 684 O O . VAL A 1 85 ? 15.976 -6.340 -26.563 1.00 69.56 85 VAL A O 1
ATOM 687 N N . GLU A 1 86 ? 16.317 -5.235 -24.636 1.00 63.12 86 GLU A N 1
ATOM 688 C CA . GLU A 1 86 ? 17.616 -4.654 -25.009 1.00 63.12 86 GLU A CA 1
ATOM 689 C C . GLU A 1 86 ? 18.731 -5.706 -25.159 1.00 63.12 86 GLU A C 1
ATOM 691 O O . GLU A 1 86 ? 19.562 -5.588 -26.059 1.00 63.12 86 GLU A O 1
ATOM 696 N N . ASN A 1 87 ? 18.723 -6.769 -24.346 1.00 63.84 87 ASN A N 1
ATOM 697 C CA . ASN A 1 87 ? 19.721 -7.847 -24.403 1.00 63.84 87 ASN A CA 1
ATOM 698 C C . ASN A 1 87 ? 19.456 -8.920 -25.482 1.00 63.84 87 ASN A C 1
ATOM 700 O O . ASN A 1 87 ? 20.206 -9.892 -25.575 1.00 63.84 87 ASN A O 1
ATOM 704 N N . GLY A 1 88 ? 18.439 -8.743 -26.333 1.00 56.06 88 GLY A N 1
ATOM 705 C CA . GLY A 1 88 ? 18.365 -9.417 -27.634 1.00 56.06 88 GLY A CA 1
ATOM 706 C C . GLY A 1 88 ? 17.835 -10.857 -27.671 1.00 56.06 88 GLY A C 1
ATOM 707 O O . GLY A 1 88 ? 17.808 -11.439 -28.752 1.00 56.06 88 GLY A O 1
ATOM 708 N N . GLU A 1 89 ? 17.339 -11.430 -26.570 1.00 60.41 89 GLU A N 1
ATOM 709 C CA . GLU A 1 89 ? 16.594 -12.701 -26.606 1.00 60.41 89 GLU A CA 1
ATOM 710 C C . GLU A 1 89 ? 15.281 -12.620 -25.812 1.00 60.41 89 GLU A C 1
ATOM 712 O O . GLU A 1 89 ? 15.203 -12.979 -24.638 1.00 60.41 89 GLU A O 1
ATOM 717 N N . ILE A 1 90 ? 14.200 -12.204 -26.480 1.00 55.75 90 ILE A N 1
ATOM 718 C CA . ILE A 1 90 ? 12.837 -12.351 -25.955 1.00 55.75 90 ILE A CA 1
ATOM 719 C C . ILE A 1 90 ? 12.308 -13.721 -26.382 1.00 55.75 90 ILE A C 1
ATOM 721 O O . ILE A 1 90 ? 12.011 -13.951 -27.555 1.00 55.75 90 ILE A O 1
ATOM 725 N N . ARG A 1 91 ? 12.140 -14.636 -25.425 1.00 56.50 91 ARG A N 1
ATOM 726 C CA . ARG A 1 91 ? 11.315 -15.839 -25.602 1.00 56.50 91 ARG A CA 1
ATOM 727 C C . ARG A 1 91 ? 10.175 -15.818 -24.600 1.00 56.50 91 ARG A C 1
ATOM 729 O O . ARG A 1 91 ? 10.286 -16.378 -23.515 1.00 56.50 91 ARG A O 1
ATOM 736 N N . THR A 1 92 ? 9.054 -15.221 -24.979 1.00 57.28 92 THR A N 1
ATOM 737 C CA . THR A 1 92 ? 7.781 -15.465 -24.300 1.00 57.28 92 THR A CA 1
ATOM 738 C C . THR A 1 92 ? 7.061 -16.585 -25.047 1.00 57.28 92 THR A C 1
ATOM 740 O O . THR A 1 92 ? 6.750 -16.476 -26.232 1.00 57.28 92 THR A O 1
ATOM 743 N N . LYS A 1 93 ? 6.846 -17.722 -24.375 1.00 50.16 93 LYS A N 1
ATOM 744 C CA . LYS A 1 93 ? 5.901 -18.724 -24.880 1.00 50.16 93 LYS A CA 1
ATOM 745 C C . LYS A 1 93 ? 4.492 -18.200 -24.593 1.00 50.16 93 LYS A C 1
ATOM 747 O O . LYS A 1 93 ? 4.243 -17.824 -23.448 1.00 50.16 93 LYS A O 1
ATOM 752 N N . PRO A 1 94 ? 3.575 -18.176 -25.575 1.00 60.75 94 PRO A N 1
ATOM 753 C CA . PRO A 1 94 ? 2.182 -17.876 -25.293 1.00 60.75 94 PRO A CA 1
ATOM 754 C C . PRO A 1 94 ? 1.650 -18.912 -24.302 1.00 60.75 94 PRO A C 1
ATOM 756 O O . PRO A 1 94 ? 1.809 -20.120 -24.506 1.00 60.75 94 PRO A O 1
ATOM 759 N N . PHE A 1 95 ? 1.034 -18.437 -23.223 1.00 57.75 95 PHE A N 1
ATOM 760 C CA . PHE A 1 95 ? 0.245 -19.287 -22.348 1.00 57.75 95 PHE A CA 1
ATOM 761 C C . PHE A 1 95 ? -0.962 -19.771 -23.156 1.00 57.75 95 PHE A C 1
ATOM 763 O O . PHE A 1 95 ? -1.883 -19.013 -23.446 1.00 57.75 95 PHE A O 1
ATOM 770 N N . THR A 1 96 ? -0.895 -21.015 -23.623 1.00 55.47 96 THR A N 1
ATOM 771 C CA . THR A 1 96 ? -2.021 -21.690 -24.265 1.00 55.47 96 THR A CA 1
ATOM 772 C C . THR A 1 96 ? -2.862 -22.301 -23.158 1.00 55.47 96 THR A C 1
ATOM 774 O O . THR A 1 96 ? -2.607 -23.403 -22.681 1.00 55.47 96 THR A O 1
ATOM 777 N N . GLU A 1 97 ? -3.848 -21.536 -22.709 1.00 55.53 97 GLU A N 1
ATOM 778 C CA . GLU A 1 97 ? -4.940 -22.040 -21.889 1.00 55.53 97 GLU A CA 1
ATOM 779 C C . GLU A 1 97 ? -5.828 -22.933 -22.777 1.00 55.53 97 GLU A C 1
ATOM 781 O O . GLU A 1 97 ? -6.392 -22.467 -23.766 1.00 55.53 97 GLU A O 1
ATOM 786 N N . GLY A 1 98 ? -5.930 -24.226 -22.448 1.00 52.91 98 GLY A N 1
ATOM 787 C CA . GLY A 1 98 ? -7.000 -25.095 -22.954 1.00 52.91 98 GLY A CA 1
ATOM 788 C C . GLY A 1 98 ? -6.612 -26.162 -23.985 1.00 52.91 98 GLY A C 1
ATOM 789 O O . GLY A 1 98 ? -6.952 -26.061 -25.159 1.00 52.91 98 GLY A O 1
ATOM 790 N N . GLN A 1 99 ? -6.039 -27.271 -23.515 1.00 50.47 99 GLN A N 1
ATOM 791 C CA . GLN A 1 99 ? -6.435 -28.604 -23.995 1.00 50.47 99 GLN A CA 1
ATOM 792 C C . GLN A 1 99 ? -6.758 -29.487 -22.784 1.00 50.47 99 GLN A C 1
ATOM 794 O O . GLN A 1 99 ? -6.087 -30.481 -22.514 1.00 50.47 99 GLN A O 1
ATOM 799 N N . PHE A 1 100 ? -7.787 -29.102 -22.024 1.00 50.81 100 PHE A N 1
ATOM 800 C CA . PHE A 1 100 ? -8.516 -30.074 -21.214 1.00 50.81 100 PHE A CA 1
ATOM 801 C C . PHE A 1 100 ? -9.390 -30.867 -22.183 1.00 50.81 100 PHE A C 1
ATOM 803 O O . PHE A 1 100 ? -10.340 -30.356 -22.771 1.00 50.81 100 PHE A O 1
ATOM 810 N N . ASN A 1 101 ? -8.949 -32.086 -22.466 1.00 53.25 101 ASN A N 1
ATOM 811 C CA . ASN A 1 101 ? -9.630 -33.012 -23.349 1.00 53.25 101 ASN A CA 1
ATOM 812 C C . ASN A 1 101 ? -10.818 -33.612 -22.582 1.00 53.25 101 ASN A C 1
ATOM 814 O O . ASN A 1 101 ? -10.697 -34.691 -22.002 1.00 53.25 101 ASN A O 1
ATOM 818 N N . ASP A 1 102 ? -11.951 -32.910 -22.562 1.00 55.75 102 ASP A N 1
ATOM 819 C CA . ASP A 1 102 ? -13.216 -33.378 -21.971 1.00 55.75 102 ASP A CA 1
ATOM 820 C C . ASP A 1 102 ? -13.910 -34.400 -22.892 1.00 55.75 102 ASP A C 1
ATOM 822 O O . ASP A 1 102 ? -15.078 -34.282 -23.258 1.00 55.75 102 ASP A O 1
ATOM 826 N N . GLY A 1 103 ? -13.155 -35.405 -23.328 1.00 53.25 103 GLY A N 1
ATOM 827 C CA . GLY A 1 103 ? -13.552 -36.349 -24.362 1.00 53.25 103 GLY A CA 1
ATOM 828 C C . GLY A 1 103 ? -13.159 -37.774 -24.016 1.00 53.25 103 GLY A C 1
ATOM 829 O O . GLY A 1 103 ? -12.381 -38.394 -24.741 1.00 53.25 103 GLY A O 1
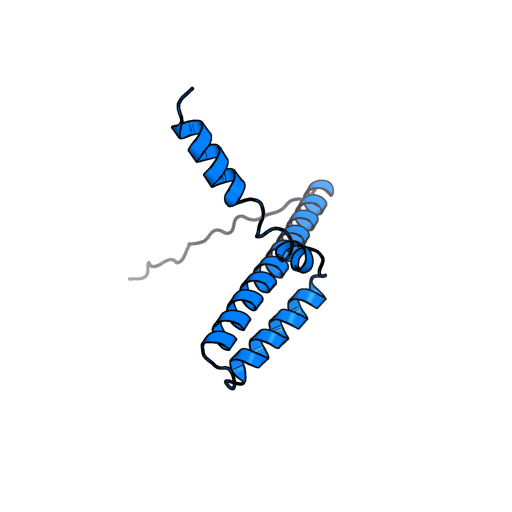ATOM 830 N N . LYS A 1 104 ? -13.707 -38.318 -22.925 1.00 46.22 104 LYS A N 1
ATOM 831 C CA . LYS A 1 104 ? -13.784 -39.771 -22.760 1.00 46.22 104 LYS A CA 1
ATOM 832 C C . LYS A 1 104 ? -15.190 -40.186 -22.328 1.00 46.22 104 LYS A C 1
ATOM 834 O O . LYS A 1 104 ? -15.621 -39.880 -21.221 1.00 46.22 104 LYS A O 1
ATOM 839 N N . PHE A 1 105 ? -15.855 -40.819 -23.295 1.00 46.75 105 PHE A N 1
ATOM 840 C CA . PHE A 1 105 ? -17.067 -41.627 -23.196 1.00 46.75 105 PHE A CA 1
ATOM 841 C C . PHE A 1 105 ? -16.968 -42.684 -22.094 1.00 46.75 105 PHE A C 1
ATOM 843 O O . PHE A 1 105 ? -15.846 -43.214 -21.895 1.00 46.75 105 PHE A O 1
#

Nearest PDB structures (foldseek):
  6sgb-assembly1_FI  TM=4.499E-01  e=4.977E+00  Trypanosoma brucei brucei
  5u0p-assembly1_V  TM=4.318E-01  e=4.672E+00  Schizosaccharomyces pombe
  8vc9-assembly3_E  TM=4.932E-01  e=8.790E+00  Leptospira interrogans serovar Copenhageni

Secondary structure (DSSP, 8-state):
--HHHHHHHHHHHHTTSSSTTTHHHHHHS-HHHHHHHHHHHHHHHHT----HHHHHHHHHHHHHHHHHHHHHHHHHHHHHHHHHHHTT---PPP-----------

pLDDT: mean 77.24, std 17.59, range [43.09, 97.12]

Foldseek 3Di:
DDVVVVVVCVVVVVVPPPPPPPLVVLLPDDLVRLVVLLVVLVVVVVVVPDDPVRVVVSVVSNVSSVVNNVVVVVVVVVVVVVVCVVVPDDDDDPPDPDPPPPDDD